Protein AF-A0A3N5UZI0-F1 (afdb_monomer_lite)

Radius of gyration: 30.08 Å; chains: 1; bounding box: 68×26×72 Å

Foldseek 3Di:
DVPVVVVVVCVVVPPPSVVVVVVVVVVVVVVVCVVVVVVVVVVVVVVVVVVPPPPPDDDDDPDDDDVVVQVVVCVPPPDPDGDD

Sequence (84 aa):
MIWYKIWFDLWHNKTRTLLAVLSIAAGVFAVGAIFGMSELLVTNMNKSHRAVLPTHIDVGLARYVDEDVILSIREVPGVEDVEP

Secondary structure (DSSP, 8-state):
-HHHHHHHHHHHSHHHHHHHHHHHHHHHHHHHHHHHHHHHHHHHHHHHHHHS---S-----SS---HHHHHHHTTSTT------

Structure (mmCIF, N/CA/C/O backbone):
data_AF-A0A3N5UZI0-F1
#
_entry.id   AF-A0A3N5UZI0-F1
#
loop_
_atom_site.group_PDB
_atom_site.id
_atom_site.type_symbol
_atom_site.label_atom_id
_atom_site.label_alt_id
_atom_site.label_comp_id
_atom_site.label_asym_id
_atom_site.label_entity_id
_atom_site.label_seq_id
_atom_site.pdbx_PDB_ins_code
_atom_site.Cartn_x
_atom_site.Cartn_y
_atom_site.Cartn_z
_atom_site.occupancy
_atom_site.B_iso_or_equiv
_atom_site.auth_seq_id
_atom_site.auth_comp_id
_atom_site.aut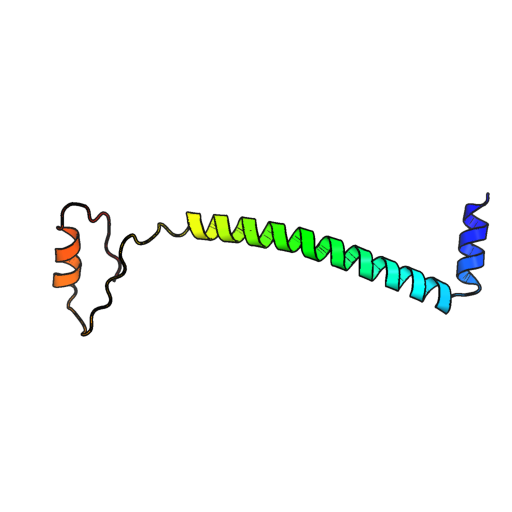h_asym_id
_atom_site.auth_atom_id
_atom_site.pdbx_PDB_model_num
ATOM 1 N N . MET A 1 1 ? -30.502 9.690 20.386 1.00 59.75 1 MET A N 1
ATOM 2 C CA . MET A 1 1 ? -30.389 9.400 21.837 1.00 59.75 1 MET A CA 1
ATOM 3 C C . MET A 1 1 ? -29.762 8.035 22.163 1.00 59.75 1 MET A C 1
ATOM 5 O O . MET A 1 1 ? -29.137 7.925 23.206 1.00 59.75 1 MET A O 1
ATOM 9 N N . ILE A 1 2 ? -29.858 7.009 21.302 1.00 69.31 2 ILE A N 1
ATOM 10 C CA . ILE A 1 2 ? -29.273 5.669 21.559 1.00 69.31 2 ILE A CA 1
ATOM 11 C C . ILE A 1 2 ? -27.736 5.611 21.443 1.00 69.31 2 ILE A C 1
ATOM 13 O O . ILE A 1 2 ? -27.100 4.826 22.140 1.00 69.31 2 ILE A O 1
ATOM 17 N N . TRP A 1 3 ? -27.123 6.485 20.637 1.00 75.56 3 TRP A N 1
ATOM 18 C CA . TRP A 1 3 ? -25.688 6.409 20.332 1.00 75.56 3 TRP A CA 1
ATOM 19 C C . TRP A 1 3 ? -24.773 6.675 21.531 1.00 75.56 3 TRP A C 1
ATOM 21 O O . TRP A 1 3 ? -23.840 5.919 21.774 1.00 75.56 3 TRP A O 1
ATOM 31 N N . TYR A 1 4 ? -25.102 7.663 22.362 1.00 73.88 4 TYR A N 1
ATOM 32 C CA . TYR A 1 4 ? -24.351 7.942 23.590 1.00 73.88 4 TYR A CA 1
ATOM 33 C C . TYR A 1 4 ? -24.373 6.761 24.574 1.00 73.88 4 TYR A C 1
ATOM 35 O O . TYR A 1 4 ? -23.383 6.481 25.242 1.00 73.88 4 TYR A O 1
ATOM 43 N N . LYS A 1 5 ? -25.489 6.023 24.615 1.00 63.25 5 LYS A N 1
ATOM 44 C CA . LYS A 1 5 ? -25.668 4.865 25.496 1.00 63.25 5 LYS A CA 1
ATOM 45 C C . LYS A 1 5 ? -24.743 3.712 25.103 1.00 63.25 5 LYS A C 1
ATOM 47 O O . LYS A 1 5 ? -24.155 3.089 25.973 1.00 63.25 5 LYS A O 1
ATOM 52 N N . ILE A 1 6 ? -24.557 3.504 23.800 1.00 68.75 6 ILE A N 1
ATOM 53 C CA . ILE A 1 6 ? -23.661 2.480 23.243 1.00 68.75 6 ILE A CA 1
ATOM 54 C C . ILE A 1 6 ? -22.193 2.843 23.492 1.00 68.75 6 ILE A C 1
ATOM 56 O O . ILE A 1 6 ? -21.417 1.991 23.913 1.00 68.75 6 ILE A O 1
ATOM 60 N N . TRP A 1 7 ? -21.817 4.114 23.321 1.00 72.31 7 TRP A N 1
ATOM 61 C CA . TRP A 1 7 ? -20.475 4.596 23.673 1.00 72.31 7 TRP A CA 1
ATOM 62 C C . TRP A 1 7 ? -20.169 4.449 25.167 1.00 72.31 7 TRP A C 1
ATOM 64 O O . TRP A 1 7 ? -19.056 4.072 25.528 1.00 72.31 7 TRP A O 1
ATOM 74 N N . PHE A 1 8 ? -21.154 4.694 26.032 1.00 69.56 8 PHE A N 1
ATOM 75 C CA . PHE A 1 8 ? -21.015 4.524 27.477 1.00 69.56 8 PHE A CA 1
ATOM 76 C C . PHE A 1 8 ? -20.881 3.046 27.885 1.00 69.56 8 PHE A C 1
ATOM 78 O O . PHE A 1 8 ? -20.011 2.715 28.688 1.00 69.56 8 PHE A O 1
ATOM 85 N N . ASP A 1 9 ? -21.672 2.148 27.287 1.00 65.44 9 ASP A N 1
ATOM 86 C CA . ASP A 1 9 ? -21.601 0.698 27.539 1.00 65.44 9 ASP A CA 1
ATOM 87 C C . ASP A 1 9 ? -20.257 0.102 27.083 1.00 65.44 9 ASP A C 1
ATOM 89 O O . ASP A 1 9 ? -19.633 -0.699 27.784 1.00 65.44 9 ASP A O 1
ATOM 93 N N . LEU A 1 10 ? -19.744 0.565 25.937 1.00 66.50 10 LEU A N 1
ATOM 94 C CA . LEU A 1 10 ? -18.413 0.207 25.437 1.00 66.50 10 LEU A CA 1
ATOM 95 C C . LEU A 1 10 ? -17.290 0.712 26.363 1.00 66.50 10 LEU A C 1
ATOM 97 O O . LEU A 1 10 ? -16.255 0.053 26.479 1.00 66.50 10 LEU A O 1
ATOM 101 N N . TRP A 1 11 ? -17.499 1.839 27.054 1.00 67.19 11 TRP A N 1
ATOM 102 C CA . TRP A 1 11 ? -16.547 2.416 28.011 1.00 67.19 11 TRP A CA 1
ATOM 103 C C . TRP A 1 11 ? -16.527 1.697 29.367 1.00 67.19 11 TRP A C 1
ATOM 105 O O . TRP A 1 11 ? -15.552 1.830 30.108 1.00 67.19 11 TRP A O 1
ATOM 115 N N . HIS A 1 12 ? -17.572 0.935 29.702 1.00 64.50 12 HIS A N 1
ATOM 116 C CA . HIS A 1 12 ? -17.686 0.226 30.979 1.00 64.50 12 HIS A CA 1
ATOM 117 C C . HIS A 1 12 ? -16.990 -1.151 30.963 1.00 64.50 12 HIS A C 1
ATOM 119 O O . HIS A 1 12 ? -16.551 -1.621 32.007 1.00 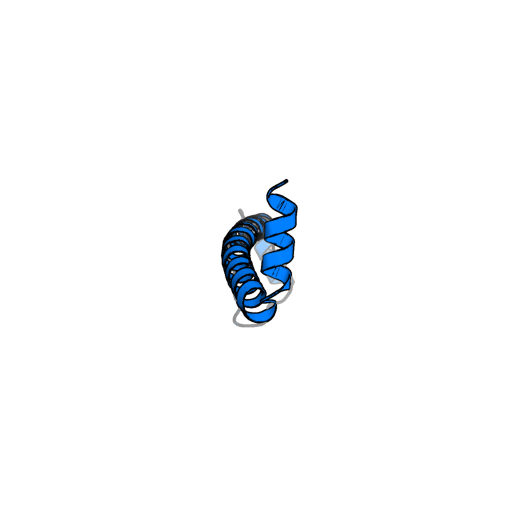64.50 12 HIS A O 1
ATOM 125 N N . ASN A 1 13 ? -16.803 -1.769 29.784 1.00 67.19 13 ASN A N 1
ATOM 126 C CA . ASN A 1 13 ? -16.167 -3.090 29.623 1.00 67.19 13 ASN A CA 1
ATOM 127 C C . ASN A 1 13 ? -14.943 -3.047 28.676 1.00 67.19 13 ASN A C 1
ATOM 129 O O . ASN A 1 13 ? -14.822 -3.827 27.727 1.00 67.19 13 ASN A O 1
ATOM 133 N N . LYS A 1 14 ? -14.057 -2.071 28.934 1.00 62.56 14 LYS A N 1
ATOM 134 C CA . LYS A 1 14 ? -13.058 -1.507 28.003 1.00 62.56 14 LYS A CA 1
ATOM 135 C C . LYS A 1 14 ? -12.169 -2.496 27.265 1.00 62.56 14 LYS A C 1
ATOM 137 O O . LYS A 1 14 ? -11.830 -2.259 26.116 1.00 62.56 14 LYS A O 1
ATOM 142 N N . THR A 1 15 ? -11.723 -3.562 27.910 1.00 74.00 15 THR A N 1
ATOM 143 C CA . THR A 1 15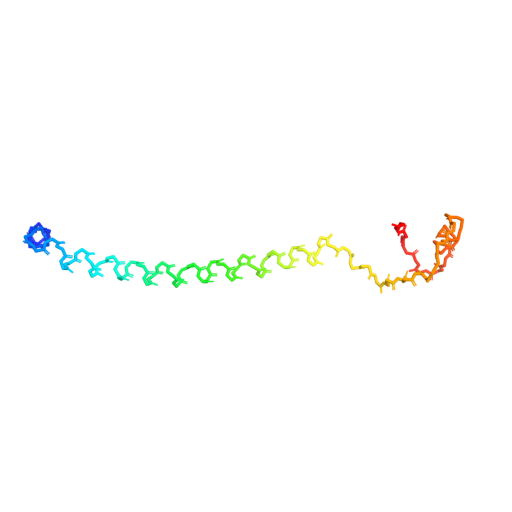 ? -10.711 -4.444 27.319 1.00 74.00 15 THR A CA 1
ATOM 144 C C . THR A 1 15 ? -11.333 -5.365 26.281 1.00 74.00 15 THR A C 1
ATOM 146 O O . THR A 1 15 ? -10.850 -5.457 25.158 1.00 74.00 15 THR A O 1
ATOM 149 N N . ARG A 1 16 ? -12.447 -6.022 26.608 1.00 78.00 16 ARG A N 1
ATOM 150 C CA . ARG A 1 16 ? -12.993 -7.090 25.760 1.00 78.00 16 ARG A CA 1
ATOM 151 C C . ARG A 1 16 ? -13.567 -6.564 24.443 1.00 78.00 16 ARG A C 1
ATOM 153 O O . ARG A 1 16 ? -13.393 -7.191 23.403 1.00 78.00 16 ARG A O 1
ATOM 160 N N . THR A 1 17 ? -14.225 -5.409 24.480 1.00 82.12 17 THR A N 1
ATOM 161 C CA . THR A 1 17 ? -14.798 -4.757 23.294 1.00 82.12 17 THR A CA 1
ATOM 162 C C . THR A 1 17 ? -13.716 -4.126 22.424 1.00 82.12 17 THR A C 1
ATOM 164 O O . THR A 1 17 ? -13.756 -4.278 21.207 1.00 82.12 17 THR A O 1
ATOM 167 N N . LEU A 1 18 ? -12.703 -3.497 23.027 1.00 82.69 18 LEU A N 1
ATOM 168 C CA . LEU A 1 18 ? -11.583 -2.909 22.292 1.00 82.69 18 LEU A CA 1
ATOM 169 C C . LEU A 1 18 ? -10.739 -3.974 21.581 1.00 82.69 18 LEU A C 1
ATOM 171 O O . LEU A 1 18 ? -10.405 -3.791 20.414 1.00 82.69 18 LEU A O 1
ATOM 175 N N . LEU A 1 19 ? -10.453 -5.108 22.237 1.00 84.75 19 LEU A N 1
ATOM 176 C CA . LEU A 1 19 ? -9.767 -6.234 21.592 1.00 84.75 19 LEU A CA 1
ATOM 177 C C . LEU A 1 19 ? -10.564 -6.781 20.397 1.00 84.75 19 LEU A C 1
ATOM 179 O O . LEU A 1 19 ? -9.977 -7.062 19.354 1.00 84.75 19 LEU A O 1
ATOM 183 N N . ALA A 1 20 ? -11.890 -6.897 20.518 1.00 88.31 20 ALA A N 1
ATOM 184 C CA . ALA A 1 20 ? -12.737 -7.359 19.419 1.00 88.31 20 ALA A CA 1
ATOM 185 C C . ALA A 1 20 ? -12.725 -6.380 18.233 1.00 88.31 20 ALA A C 1
ATOM 187 O O . ALA A 1 2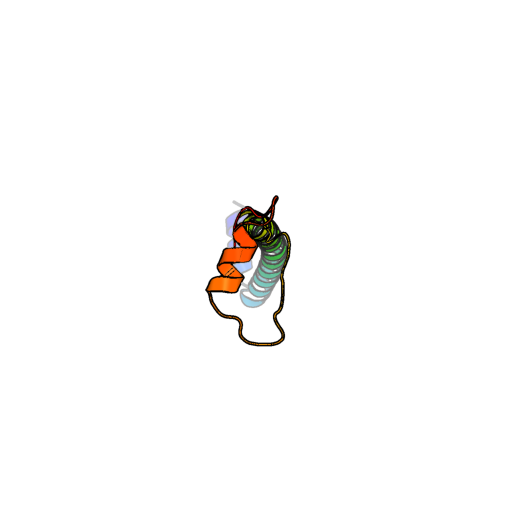0 ? -12.547 -6.798 17.090 1.00 88.31 20 ALA A O 1
ATOM 188 N N . VAL A 1 21 ? -12.849 -5.075 18.496 1.00 88.19 21 VAL A N 1
ATOM 189 C CA . VAL A 1 21 ? -12.786 -4.038 17.453 1.00 88.19 21 VAL A CA 1
ATOM 190 C C . VAL A 1 21 ? -11.418 -4.025 16.773 1.00 88.19 21 VAL A C 1
ATOM 192 O O . VAL A 1 21 ? -11.358 -3.979 15.548 1.00 88.19 21 VAL A O 1
ATOM 195 N N . LEU A 1 22 ? -10.326 -4.126 17.538 1.00 89.38 22 LEU A N 1
ATOM 196 C CA . LEU A 1 22 ? -8.969 -4.205 16.988 1.00 89.38 22 LEU A CA 1
ATOM 197 C C . LEU A 1 22 ? -8.769 -5.449 16.120 1.00 89.38 22 LEU A C 1
ATOM 199 O O . LEU A 1 22 ? -8.157 -5.356 15.061 1.00 89.38 22 LEU A O 1
ATOM 203 N N . SER A 1 23 ? -9.312 -6.597 16.528 1.00 93.25 23 SER A N 1
ATOM 204 C CA . SER A 1 23 ? -9.245 -7.830 15.741 1.00 93.25 23 SER A CA 1
ATOM 205 C C . SER A 1 23 ? -9.985 -7.698 14.406 1.00 93.25 23 SER A C 1
ATOM 207 O O . SER A 1 23 ? -9.436 -8.056 13.364 1.00 93.25 23 SER A O 1
ATOM 209 N N . ILE A 1 24 ? -11.188 -7.114 14.414 1.00 94.75 24 ILE A N 1
ATOM 210 C CA . ILE A 1 24 ? -11.960 -6.850 13.191 1.00 94.75 24 ILE A CA 1
ATOM 211 C C . ILE A 1 24 ? -11.220 -5.846 12.296 1.00 94.75 24 ILE A C 1
ATOM 213 O O . ILE A 1 24 ? -11.090 -6.073 11.094 1.00 94.75 24 ILE A O 1
ATOM 217 N N . ALA A 1 25 ? -10.692 -4.764 12.876 1.00 94.75 25 ALA A N 1
ATOM 218 C CA . ALA A 1 25 ? -9.937 -3.749 12.148 1.00 94.75 25 ALA A CA 1
ATOM 219 C C . ALA A 1 25 ? -8.689 -4.337 11.473 1.00 94.75 25 ALA A C 1
ATOM 221 O O . ALA A 1 25 ? -8.456 -4.076 10.295 1.00 94.75 25 ALA A O 1
ATOM 222 N N . ALA A 1 26 ? -7.927 -5.177 12.183 1.00 95.81 26 ALA A N 1
ATOM 223 C CA . ALA A 1 26 ? -6.763 -5.864 11.630 1.00 95.81 26 ALA A CA 1
ATOM 224 C C . ALA A 1 26 ? -7.143 -6.797 10.468 1.00 95.81 26 ALA A C 1
ATOM 226 O O . ALA A 1 26 ? -6.452 -6.817 9.450 1.00 95.81 26 ALA A O 1
ATOM 227 N N . GLY A 1 27 ? -8.262 -7.523 10.583 1.00 95.69 27 GLY A N 1
ATOM 228 C CA . GLY A 1 27 ? -8.767 -8.391 9.517 1.00 95.69 27 GLY A CA 1
ATOM 229 C C . GLY A 1 27 ? -9.123 -7.620 8.244 1.00 95.69 27 GLY A C 1
ATOM 230 O O . GLY A 1 27 ? -8.658 -7.966 7.161 1.00 95.69 27 GLY A O 1
ATOM 231 N N . VAL A 1 28 ? -9.893 -6.535 8.366 1.00 95.69 28 VAL A N 1
ATOM 232 C CA . VAL A 1 28 ? -10.276 -5.700 7.212 1.00 95.69 28 VAL A CA 1
ATOM 233 C C . VAL A 1 28 ? -9.058 -4.996 6.604 1.00 95.69 28 VAL A C 1
ATOM 235 O O . VAL A 1 28 ? -8.938 -4.924 5.381 1.00 95.69 28 VAL A O 1
ATOM 238 N N . PHE A 1 29 ? -8.121 -4.532 7.438 1.00 94.06 29 PHE A N 1
ATOM 239 C CA . PHE A 1 29 ? -6.865 -3.942 6.976 1.00 94.06 29 PHE A CA 1
ATOM 240 C C . PHE A 1 29 ? -6.039 -4.928 6.144 1.00 94.06 29 PHE A C 1
ATOM 242 O O . PHE A 1 29 ? -5.571 -4.566 5.067 1.00 94.06 29 PHE A O 1
ATOM 249 N N . ALA A 1 30 ? -5.905 -6.179 6.596 1.00 95.12 30 ALA A N 1
ATOM 250 C CA . ALA A 1 30 ? -5.173 -7.210 5.865 1.00 95.12 30 ALA A CA 1
ATOM 251 C C . ALA A 1 30 ? -5.779 -7.471 4.477 1.00 95.12 30 ALA A C 1
ATOM 253 O O . ALA A 1 30 ? -5.049 -7.537 3.490 1.00 95.12 30 ALA A O 1
ATOM 254 N N . VAL A 1 31 ? -7.110 -7.550 4.383 1.00 95.06 31 VAL A N 1
ATOM 255 C CA . VAL A 1 31 ? -7.812 -7.710 3.100 1.00 95.06 31 VAL A CA 1
ATOM 256 C C . VAL A 1 31 ? -7.508 -6.531 2.169 1.00 95.06 31 VAL A C 1
ATOM 258 O O . VAL A 1 31 ? -7.097 -6.743 1.030 1.00 95.06 31 VAL A O 1
ATOM 261 N N . GLY A 1 32 ? -7.632 -5.292 2.658 1.00 89.88 32 GLY A N 1
ATOM 262 C CA . GLY A 1 32 ? -7.319 -4.094 1.872 1.00 89.88 32 GLY A CA 1
ATOM 263 C C . GLY A 1 32 ? -5.859 -4.034 1.413 1.00 89.88 32 GLY A C 1
ATOM 264 O O . GLY A 1 32 ? -5.591 -3.690 0.264 1.00 89.88 32 GLY A O 1
ATOM 265 N N . ALA A 1 33 ? -4.919 -4.425 2.277 1.00 90.56 33 ALA A N 1
ATOM 266 C CA . ALA A 1 33 ? -3.494 -4.458 1.961 1.00 90.56 33 ALA A CA 1
ATOM 267 C C . ALA A 1 33 ? -3.161 -5.470 0.853 1.00 90.56 33 ALA A C 1
ATOM 269 O O . ALA A 1 33 ? -2.384 -5.146 -0.041 1.00 90.56 33 ALA A O 1
ATOM 270 N N . ILE A 1 34 ? -3.770 -6.663 0.867 1.00 89.69 34 ILE A N 1
ATOM 271 C CA . ILE A 1 34 ? -3.575 -7.682 -0.180 1.00 89.69 34 ILE A CA 1
ATOM 272 C C . ILE A 1 34 ? -4.025 -7.144 -1.540 1.00 89.69 34 ILE A C 1
ATOM 274 O O . ILE A 1 34 ? -3.263 -7.194 -2.506 1.00 89.69 34 ILE A O 1
ATOM 278 N N . PHE A 1 35 ? -5.238 -6.587 -1.613 1.00 87.00 35 PHE A N 1
ATOM 279 C CA . PHE A 1 35 ? -5.760 -6.038 -2.864 1.00 87.00 35 PHE A CA 1
ATOM 280 C C . PHE A 1 35 ? -4.940 -4.835 -3.344 1.00 87.00 35 PHE A C 1
ATOM 282 O O . PHE A 1 35 ? -4.501 -4.827 -4.494 1.00 87.00 35 PHE A O 1
ATOM 289 N N . GLY A 1 36 ? -4.633 -3.876 -2.465 1.00 83.81 36 GLY A N 1
ATOM 290 C CA . GLY A 1 36 ? -3.826 -2.707 -2.824 1.00 83.81 36 GLY A CA 1
ATOM 291 C C . GLY A 1 36 ? -2.411 -3.072 -3.284 1.00 83.81 36 GLY A C 1
ATOM 292 O O . GLY A 1 36 ? -1.908 -2.522 -4.262 1.00 83.81 36 GLY A O 1
ATOM 293 N N . MET A 1 37 ? -1.770 -4.046 -2.635 1.00 76.81 37 MET A N 1
ATOM 294 C CA . MET A 1 37 ? -0.437 -4.500 -3.030 1.00 76.81 37 MET A CA 1
ATOM 295 C C . MET A 1 37 ? -0.457 -5.304 -4.335 1.00 76.81 37 MET A C 1
ATOM 297 O O . MET A 1 37 ? 0.470 -5.173 -5.132 1.00 76.81 37 MET A O 1
ATOM 301 N N . SER A 1 38 ? -1.513 -6.080 -4.600 1.00 71.94 38 SER A N 1
ATOM 302 C CA . SER A 1 38 ? -1.662 -6.800 -5.872 1.00 71.94 38 SER A CA 1
ATOM 303 C C . SER A 1 38 ? -1.757 -5.847 -7.070 1.00 71.94 38 SER A C 1
ATOM 305 O O . SER A 1 38 ? -1.109 -6.070 -8.094 1.00 71.94 38 SER A O 1
ATOM 307 N N . GLU A 1 39 ? -2.473 -4.731 -6.915 1.00 69.50 39 GLU A N 1
ATOM 308 C CA . GLU A 1 39 ? -2.611 -3.705 -7.950 1.00 69.50 39 GLU A CA 1
ATOM 309 C C . GLU A 1 39 ? -1.287 -2.968 -8.192 1.00 69.50 39 GLU A C 1
ATOM 311 O O . GLU A 1 39 ? -0.882 -2.760 -9.342 1.00 69.50 39 GLU A O 1
ATOM 316 N N . LEU A 1 40 ? -0.556 -2.651 -7.118 1.00 67.31 40 LEU A N 1
ATOM 317 C CA . LEU A 1 40 ? 0.785 -2.079 -7.214 1.00 67.31 40 LEU A CA 1
ATOM 318 C C . LEU A 1 40 ? 1.762 -3.040 -7.899 1.00 67.31 40 LEU A C 1
ATOM 320 O O . LEU A 1 40 ? 2.542 -2.597 -8.739 1.00 67.31 40 LEU A O 1
ATOM 324 N N . LEU A 1 41 ? 1.731 -4.336 -7.589 1.00 66.25 41 LEU A N 1
ATOM 325 C CA . LEU A 1 41 ? 2.664 -5.307 -8.165 1.00 66.25 41 LEU A CA 1
ATOM 326 C C . LEU A 1 41 ? 2.444 -5.478 -9.673 1.00 66.25 41 LEU A C 1
ATOM 328 O O . LEU A 1 41 ? 3.399 -5.392 -10.441 1.00 66.25 41 LEU A O 1
ATOM 332 N N . VAL A 1 42 ? 1.193 -5.631 -10.115 1.00 62.28 42 VAL A N 1
ATOM 333 C CA . VAL A 1 42 ? 0.854 -5.763 -11.544 1.00 62.28 42 VAL A CA 1
ATOM 334 C C . VAL A 1 42 ? 1.144 -4.469 -12.310 1.00 62.28 42 VAL A C 1
ATOM 336 O O . VAL A 1 42 ? 1.662 -4.502 -13.428 1.00 62.28 42 VAL A O 1
ATOM 339 N N . THR A 1 43 ? 0.864 -3.311 -11.710 1.00 61.16 43 THR A N 1
ATOM 340 C CA . THR A 1 43 ? 1.132 -2.009 -12.339 1.00 61.16 43 THR A CA 1
ATOM 341 C C . THR A 1 43 ? 2.630 -1.739 -12.468 1.00 61.16 43 THR A C 1
ATOM 343 O O . THR A 1 43 ? 3.080 -1.260 -13.511 1.00 61.16 43 THR A O 1
ATOM 346 N N . ASN A 1 44 ? 3.420 -2.072 -11.444 1.00 59.72 44 ASN A N 1
ATOM 347 C CA . ASN A 1 44 ? 4.872 -1.919 -11.489 1.00 59.72 44 ASN A CA 1
ATOM 348 C C . ASN A 1 44 ? 5.524 -2.949 -12.416 1.00 59.72 44 ASN A C 1
ATOM 350 O O . ASN A 1 44 ? 6.394 -2.563 -13.187 1.00 59.72 44 ASN A O 1
ATOM 354 N N . MET A 1 45 ? 5.061 -4.205 -12.447 1.00 59.28 45 MET A N 1
ATOM 355 C CA . MET A 1 45 ? 5.548 -5.195 -13.417 1.00 59.28 45 MET A CA 1
ATOM 356 C C . MET A 1 45 ? 5.303 -4.748 -14.859 1.00 59.28 45 MET A C 1
ATOM 358 O O . MET A 1 45 ? 6.218 -4.819 -15.674 1.00 59.28 45 MET A O 1
ATOM 362 N N . ASN A 1 46 ? 4.116 -4.219 -15.172 1.00 58.69 46 ASN A N 1
ATOM 363 C CA . ASN A 1 46 ? 3.821 -3.682 -16.503 1.00 58.69 46 ASN A CA 1
ATOM 364 C C . ASN A 1 46 ? 4.646 -2.431 -16.836 1.00 58.69 46 ASN A C 1
ATOM 366 O O . ASN A 1 46 ? 5.021 -2.233 -17.991 1.00 58.69 46 ASN A O 1
ATOM 370 N N . LYS A 1 47 ? 4.939 -1.579 -15.846 1.00 56.44 47 LYS A N 1
ATOM 371 C CA . LYS A 1 47 ? 5.835 -0.432 -16.035 1.00 56.44 47 LYS A CA 1
ATOM 372 C C . LYS A 1 47 ? 7.273 -0.874 -16.280 1.00 56.44 47 LYS A C 1
ATOM 374 O O . LYS A 1 47 ? 7.873 -0.381 -17.223 1.00 56.44 47 LYS A O 1
ATOM 379 N N . SER A 1 48 ? 7.801 -1.821 -15.509 1.00 53.84 48 SER A N 1
ATOM 380 C CA . SER A 1 48 ? 9.147 -2.363 -15.717 1.00 53.84 48 SER A CA 1
ATOM 381 C C . SER A 1 48 ? 9.263 -3.109 -17.048 1.00 53.84 48 SER A C 1
ATOM 383 O O . SER A 1 48 ? 10.242 -2.910 -17.751 1.00 53.84 48 SER A O 1
ATOM 385 N N . HIS A 1 49 ? 8.245 -3.874 -17.461 1.00 52.38 49 HIS A N 1
ATOM 386 C CA . HIS A 1 49 ? 8.224 -4.529 -18.779 1.00 52.38 49 HIS A CA 1
ATOM 387 C C . HIS A 1 49 ? 8.165 -3.553 -19.962 1.00 52.38 49 HIS A C 1
ATOM 389 O O . HIS A 1 49 ? 8.571 -3.917 -21.056 1.00 52.38 49 HIS A O 1
ATOM 395 N N . ARG A 1 50 ? 7.634 -2.339 -19.776 1.00 54.31 50 ARG A N 1
ATOM 396 C CA . ARG A 1 50 ? 7.604 -1.305 -20.827 1.00 54.31 50 ARG A CA 1
ATOM 397 C C . ARG A 1 50 ? 8.781 -0.336 -20.764 1.00 54.31 50 ARG A C 1
ATOM 399 O O . ARG A 1 50 ? 9.066 0.316 -21.759 1.00 54.31 50 ARG A O 1
ATOM 406 N N . ALA A 1 51 ? 9.411 -0.199 -19.600 1.00 54.62 51 ALA A N 1
ATOM 407 C CA . ALA A 1 51 ? 10.594 0.634 -19.407 1.00 54.62 51 ALA A CA 1
ATOM 408 C C . ALA A 1 51 ? 11.880 -0.089 -19.821 1.00 54.62 51 ALA A C 1
ATOM 410 O O . ALA A 1 51 ? 12.842 0.563 -20.210 1.00 54.62 51 ALA A O 1
ATOM 411 N N . VAL A 1 52 ? 11.886 -1.421 -19.768 1.00 48.66 52 VAL A N 1
ATOM 412 C CA . VAL A 1 52 ? 12.919 -2.235 -20.400 1.00 48.66 52 VAL A CA 1
ATOM 413 C C . VAL A 1 52 ? 12.466 -2.467 -21.836 1.00 48.66 52 VAL A C 1
ATOM 415 O O . VAL A 1 52 ? 11.574 -3.275 -22.077 1.00 48.66 52 VAL A O 1
ATOM 418 N N . LEU A 1 53 ? 13.041 -1.726 -22.786 1.00 54.81 53 LEU A N 1
ATOM 419 C CA . LEU A 1 53 ? 13.112 -2.169 -24.179 1.00 54.81 53 LEU A CA 1
ATOM 420 C C . LEU A 1 53 ? 13.638 -3.610 -24.130 1.00 54.81 53 LEU A C 1
ATOM 422 O O . LEU A 1 53 ? 14.772 -3.794 -23.690 1.00 54.81 53 LEU A O 1
ATOM 426 N N . PRO A 1 54 ? 12.832 -4.639 -24.442 1.00 46.94 54 PRO A N 1
ATOM 427 C CA . PRO A 1 54 ? 13.301 -6.007 -24.319 1.00 46.94 54 PRO A CA 1
ATOM 428 C C . PRO A 1 54 ? 14.511 -6.154 -25.240 1.00 46.94 54 PRO A C 1
ATOM 430 O O . PRO A 1 54 ? 14.391 -5.972 -26.453 1.00 46.94 54 PRO A O 1
ATOM 433 N N . THR A 1 55 ? 15.681 -6.438 -24.669 1.00 50.59 55 THR A N 1
ATOM 434 C CA . THR A 1 55 ? 16.848 -6.873 -25.432 1.00 50.59 55 THR A CA 1
ATOM 435 C C . THR A 1 55 ? 16.417 -8.135 -26.161 1.00 50.59 55 THR A C 1
ATOM 437 O O . THR A 1 55 ? 16.157 -9.172 -25.556 1.00 50.59 55 THR A O 1
ATOM 440 N N . HIS A 1 56 ? 16.212 -8.027 -27.473 1.00 55.25 56 HIS A N 1
ATOM 441 C CA . HIS A 1 56 ? 15.655 -9.131 -28.251 1.00 55.25 56 HIS A CA 1
ATOM 442 C C . HIS A 1 56 ? 16.613 -10.337 -28.288 1.00 55.25 56 HIS A C 1
ATOM 444 O O . HIS A 1 56 ? 16.176 -11.441 -28.611 1.00 55.25 56 HIS A O 1
ATOM 450 N N . ILE A 1 57 ? 17.897 -10.147 -27.946 1.00 54.81 57 ILE A N 1
ATOM 451 C CA . ILE A 1 57 ? 18.938 -11.179 -27.897 1.00 54.81 57 ILE A CA 1
ATOM 452 C C . ILE A 1 57 ? 19.951 -10.821 -26.792 1.00 54.81 57 ILE A C 1
ATOM 454 O O . ILE A 1 57 ? 20.460 -9.704 -26.775 1.00 54.81 57 ILE A O 1
ATOM 458 N N . ASP A 1 58 ? 20.254 -11.770 -25.900 1.00 59.59 58 ASP A N 1
ATOM 459 C CA . ASP A 1 58 ? 21.368 -11.706 -24.941 1.00 59.59 58 ASP A CA 1
ATOM 460 C C . ASP A 1 58 ? 22.467 -12.681 -25.401 1.00 59.59 58 ASP A C 1
ATOM 462 O O . ASP A 1 58 ? 22.195 -13.863 -25.641 1.00 59.59 58 ASP A O 1
ATOM 466 N N . VAL A 1 59 ? 23.692 -12.183 -25.596 1.00 60.50 59 VAL A N 1
ATOM 467 C CA . VAL A 1 59 ? 24.826 -12.954 -26.126 1.00 60.50 59 VAL A CA 1
ATOM 468 C C . VAL A 1 59 ? 25.955 -12.965 -25.102 1.00 60.50 59 VAL A C 1
ATOM 470 O O . VAL A 1 59 ? 26.780 -12.059 -25.040 1.00 60.50 59 VAL A O 1
ATOM 473 N N . GLY A 1 60 ? 26.031 -14.043 -24.321 1.00 61.50 60 GLY A N 1
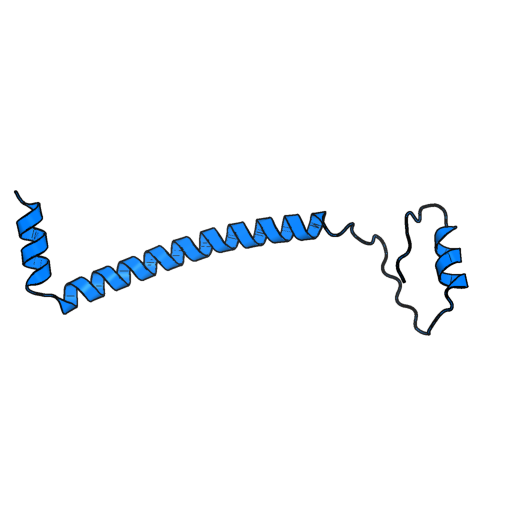ATOM 474 C CA . GLY A 1 60 ? 27.134 -14.270 -23.389 1.00 61.50 60 GLY A CA 1
ATOM 475 C C . GLY A 1 60 ? 28.410 -14.715 -24.107 1.00 61.50 60 GLY A C 1
ATOM 476 O O . GLY A 1 60 ? 28.448 -15.783 -24.722 1.00 61.50 60 GLY A O 1
ATOM 477 N N . LEU A 1 61 ? 29.480 -13.925 -24.004 1.00 68.12 61 LEU A N 1
ATOM 478 C CA . LEU A 1 61 ? 30.785 -14.257 -24.575 1.00 68.12 61 LEU A CA 1
ATOM 479 C C . LEU A 1 61 ? 31.626 -15.034 -23.550 1.00 68.12 61 LEU A C 1
ATOM 481 O O . LEU A 1 61 ? 31.823 -14.600 -22.419 1.00 68.12 61 LEU A O 1
ATOM 485 N N . ALA A 1 62 ? 32.162 -16.193 -23.945 1.00 66.31 62 ALA A N 1
ATOM 486 C CA . ALA A 1 62 ? 32.985 -17.043 -23.071 1.00 66.31 62 ALA A CA 1
ATOM 487 C C . ALA A 1 62 ? 34.385 -16.464 -22.768 1.00 66.31 62 ALA A C 1
ATOM 489 O O . ALA A 1 62 ? 35.146 -17.031 -21.985 1.00 66.31 62 ALA A O 1
ATOM 490 N N . ARG A 1 63 ? 34.750 -15.358 -23.419 1.00 63.03 63 ARG A N 1
ATOM 491 C CA . ARG A 1 63 ? 36.019 -14.647 -23.258 1.00 63.03 63 ARG A CA 1
ATOM 492 C C . ARG A 1 63 ? 35.783 -13.153 -23.446 1.00 63.03 63 ARG A C 1
ATOM 494 O O . ARG A 1 63 ? 34.855 -12.784 -24.160 1.00 63.03 63 ARG A O 1
ATOM 501 N N . TYR A 1 64 ? 36.639 -12.324 -22.852 1.00 67.81 64 TYR A N 1
ATOM 502 C CA . TYR A 1 64 ? 36.634 -10.889 -23.125 1.00 67.81 64 TYR A CA 1
ATOM 503 C C . TYR A 1 64 ? 36.884 -10.645 -24.613 1.00 67.81 64 TYR A C 1
ATOM 505 O O . TYR A 1 64 ? 37.709 -11.319 -25.240 1.00 67.81 64 TYR A O 1
ATOM 513 N N . VAL A 1 65 ? 36.122 -9.718 -25.169 1.00 67.19 65 VAL A N 1
ATOM 514 C CA . VAL A 1 65 ? 36.145 -9.344 -26.576 1.00 67.19 65 VAL A CA 1
ATOM 515 C C . VAL A 1 65 ? 36.375 -7.839 -26.633 1.00 67.19 65 VAL A C 1
ATOM 517 O O . VAL A 1 65 ? 35.845 -7.112 -25.796 1.00 67.19 65 VAL A O 1
ATOM 520 N N . ASP A 1 66 ? 37.225 -7.404 -27.561 1.00 71.81 66 ASP A N 1
ATOM 521 C CA . ASP A 1 66 ? 37.539 -5.990 -27.747 1.00 71.81 66 ASP A CA 1
ATOM 522 C C . ASP A 1 66 ? 36.328 -5.213 -28.294 1.00 71.81 66 ASP A C 1
ATOM 524 O O . ASP A 1 66 ? 35.408 -5.766 -28.907 1.00 71.81 66 ASP A O 1
ATOM 528 N N . GLU A 1 67 ? 36.338 -3.903 -28.053 1.00 69.88 67 GLU A N 1
ATOM 529 C CA . GLU A 1 67 ? 35.275 -2.968 -28.441 1.00 69.88 67 GLU A CA 1
ATOM 530 C C . GLU A 1 67 ? 35.034 -2.944 -29.964 1.00 69.88 67 GLU A C 1
ATOM 532 O O . GLU A 1 67 ? 33.915 -2.717 -30.421 1.00 69.88 67 GLU A O 1
ATOM 537 N N . ASP A 1 68 ? 36.055 -3.257 -30.764 1.00 71.00 68 ASP A N 1
ATOM 538 C CA . ASP A 1 68 ? 35.977 -3.330 -32.227 1.00 71.00 68 ASP A CA 1
ATOM 539 C C . ASP A 1 68 ? 35.005 -4.417 -32.716 1.00 71.00 68 ASP A C 1
ATOM 541 O O . ASP A 1 68 ? 34.229 -4.203 -33.651 1.00 71.00 68 ASP A O 1
ATOM 545 N N . VAL A 1 69 ? 34.984 -5.568 -32.046 1.00 70.19 69 VAL A N 1
ATOM 546 C CA . VAL A 1 69 ? 34.059 -6.663 -32.343 1.00 70.19 69 VAL A CA 1
ATOM 547 C C . VAL A 1 69 ? 32.642 -6.307 -31.893 1.00 70.19 69 VAL A C 1
ATOM 549 O O . VAL A 1 69 ? 31.697 -6.635 -32.609 1.00 70.19 69 VAL A O 1
ATOM 552 N N . ILE A 1 70 ? 32.472 -5.597 -30.772 1.00 71.50 70 ILE A N 1
ATOM 553 C CA . ILE A 1 70 ? 31.157 -5.108 -30.316 1.00 71.50 70 ILE A CA 1
ATOM 554 C C . ILE A 1 70 ? 30.564 -4.146 -31.356 1.00 71.50 70 ILE A C 1
ATOM 556 O O . ILE A 1 70 ? 29.407 -4.288 -31.754 1.00 71.50 70 ILE A O 1
ATOM 560 N N . LEU A 1 71 ? 31.375 -3.220 -31.873 1.00 72.19 71 LEU A 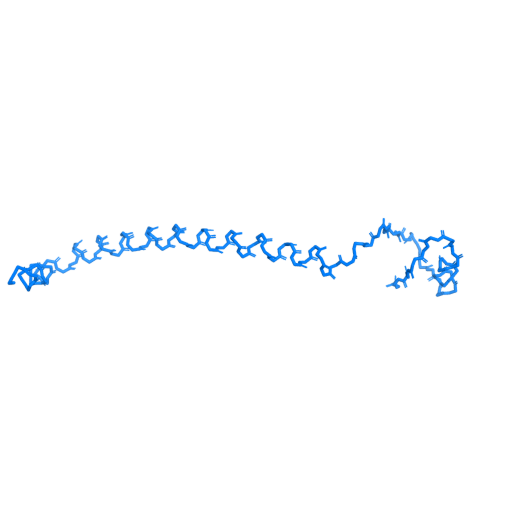N 1
ATOM 561 C CA . LEU A 1 71 ? 30.954 -2.262 -32.897 1.00 72.19 71 LEU A CA 1
ATOM 562 C C . LEU A 1 71 ? 30.606 -2.939 -34.231 1.00 72.19 71 LEU A C 1
ATOM 564 O O . LEU A 1 71 ? 29.663 -2.509 -34.895 1.00 72.19 71 LEU A O 1
ATOM 568 N N . SER A 1 72 ? 31.283 -4.035 -34.589 1.00 73.12 72 SER A N 1
ATOM 569 C CA . SER A 1 72 ? 30.969 -4.806 -35.804 1.00 73.12 72 SER A CA 1
ATOM 570 C C . SER A 1 72 ? 29.581 -5.465 -35.774 1.00 73.12 72 SER A C 1
ATOM 572 O O . SER A 1 72 ? 28.956 -5.655 -36.816 1.00 73.12 72 SER A O 1
ATOM 574 N N . ILE A 1 73 ? 29.045 -5.767 -34.584 1.00 70.94 73 ILE A N 1
ATOM 575 C CA . ILE A 1 73 ? 27.706 -6.360 -34.427 1.00 70.94 73 ILE A CA 1
ATOM 576 C C . ILE A 1 73 ? 26.615 -5.338 -34.779 1.00 70.94 73 ILE A C 1
ATOM 578 O O . ILE A 1 73 ? 25.557 -5.714 -35.281 1.00 70.94 73 ILE A O 1
ATOM 582 N N . ARG A 1 74 ? 26.895 -4.041 -34.610 1.00 69.25 74 ARG A N 1
ATOM 583 C CA . ARG A 1 74 ? 25.990 -2.949 -34.993 1.00 69.25 74 ARG A CA 1
ATOM 584 C C . ARG A 1 74 ? 25.786 -2.841 -36.508 1.00 69.25 74 ARG A C 1
ATOM 586 O O . ARG A 1 74 ? 24.807 -2.255 -36.953 1.00 69.25 74 ARG A O 1
ATOM 593 N N . GLU A 1 75 ? 26.698 -3.403 -37.301 1.00 74.00 75 GLU A N 1
ATOM 594 C CA . GLU A 1 75 ? 26.613 -3.415 -38.766 1.00 74.00 75 GLU A CA 1
ATOM 595 C C . GLU A 1 75 ? 25.751 -4.572 -39.304 1.00 74.00 75 GLU A C 1
ATOM 597 O O . GLU A 1 75 ? 25.452 -4.625 -40.500 1.00 74.00 75 GLU A O 1
ATOM 602 N N . VAL A 1 76 ? 25.316 -5.500 -38.439 1.00 74.19 76 VAL A N 1
ATOM 603 C CA . VAL A 1 76 ? 24.453 -6.619 -38.829 1.00 74.19 76 VAL A CA 1
ATOM 604 C C . VAL A 1 76 ? 23.040 -6.100 -39.149 1.00 74.19 76 VAL A C 1
ATOM 606 O O . VAL A 1 76 ? 22.413 -5.453 -38.307 1.00 74.19 76 VAL A O 1
ATOM 609 N N . PRO A 1 77 ? 22.481 -6.400 -40.340 1.00 63.44 77 PRO A N 1
ATOM 610 C CA . PRO A 1 77 ? 21.145 -5.946 -40.709 1.00 63.44 77 PRO A CA 1
ATOM 611 C C . PRO A 1 77 ? 20.089 -6.462 -39.722 1.00 63.44 77 PRO A C 1
ATOM 613 O O . PRO A 1 77 ? 19.916 -7.670 -39.570 1.00 63.44 77 PRO A O 1
ATOM 616 N N . GLY A 1 78 ? 19.363 -5.543 -39.082 1.00 65.44 78 GLY A N 1
ATOM 617 C CA . GLY A 1 78 ? 18.338 -5.860 -38.080 1.00 65.44 78 GLY A CA 1
ATOM 618 C C . GLY A 1 78 ? 18.767 -5.631 -36.628 1.00 65.44 78 GLY A C 1
ATOM 619 O O . GLY A 1 78 ? 17.942 -5.813 -35.736 1.00 65.44 78 GLY A O 1
ATOM 620 N N . VAL A 1 79 ? 20.010 -5.208 -36.384 1.00 67.56 79 VAL A N 1
ATOM 621 C CA . VAL A 1 79 ? 20.474 -4.768 -35.062 1.00 67.56 79 VAL A CA 1
ATOM 622 C C . VAL A 1 79 ? 20.235 -3.265 -34.922 1.00 67.56 79 VAL A C 1
ATOM 624 O O . VAL A 1 79 ? 20.777 -2.472 -35.686 1.00 67.56 79 VAL A O 1
ATOM 627 N N . GLU A 1 80 ? 19.382 -2.881 -33.971 1.00 65.31 80 GLU A N 1
ATOM 628 C CA . GLU A 1 80 ? 19.038 -1.475 -33.716 1.00 65.31 80 GLU A CA 1
ATOM 629 C C . GLU A 1 80 ? 20.039 -0.805 -32.763 1.00 65.31 80 GLU A C 1
ATOM 631 O O . GLU A 1 80 ? 20.415 0.345 -32.990 1.00 65.31 80 GLU A O 1
ATOM 636 N N . ASP A 1 81 ? 20.527 -1.528 -31.747 1.00 64.75 81 ASP A N 1
ATOM 637 C CA . ASP A 1 81 ? 21.572 -1.034 -30.849 1.00 64.75 81 ASP A CA 1
ATOM 638 C C . ASP A 1 81 ? 22.338 -2.164 -30.139 1.00 64.75 81 ASP A C 1
ATOM 640 O O . ASP A 1 81 ? 21.851 -3.295 -30.056 1.00 64.75 81 ASP A O 1
ATOM 644 N N . VAL A 1 82 ? 23.541 -1.853 -29.641 1.00 64.56 82 VAL A N 1
ATOM 645 C CA . VAL A 1 82 ? 24.406 -2.775 -28.882 1.00 64.56 82 VAL A CA 1
ATOM 646 C C . VAL A 1 82 ? 24.939 -2.046 -27.648 1.00 64.56 82 VAL A C 1
ATOM 648 O O . VAL A 1 82 ? 25.542 -0.983 -27.779 1.00 64.56 82 VAL A O 1
ATOM 651 N N . GLU A 1 83 ? 24.731 -2.628 -26.466 1.00 63.44 83 GLU A N 1
ATOM 652 C CA . GLU A 1 83 ? 25.203 -2.098 -25.181 1.00 63.44 83 GLU A CA 1
ATOM 653 C C . GLU A 1 83 ? 26.309 -3.031 -24.626 1.00 63.44 83 GLU A C 1
ATOM 655 O O . GLU A 1 83 ? 26.139 -4.252 -24.716 1.00 63.44 83 GLU A O 1
ATOM 660 N N . PRO A 1 84 ? 27.459 -2.499 -24.160 1.00 59.56 84 PRO A N 1
ATOM 661 C CA . PRO A 1 84 ? 28.629 -3.288 -23.748 1.00 59.56 84 PRO A CA 1
ATOM 662 C C . PRO A 1 84 ? 28.489 -3.993 -22.389 1.00 59.56 84 PRO A C 1
ATOM 664 O O . PRO A 1 84 ? 27.755 -3.488 -21.508 1.00 59.56 84 PRO A O 1
#

pLDDT: mean 70.95, std 12.78, range [46.94, 95.81]